Protein AF-A0A2E1PAE5-F1 (afdb_monomer_lite)

pLDDT: mean 83.54, std 11.17, range [57.75, 97.88]

Foldseek 3Di:
DDDVVVVVVVVVVVVVVVPPDPPDDDDPDLVVVLVVLVVVLVCCVPPVVVVVCVVVVNPDDDDDADPPDGDPVVLSNDRSPDPPSD

Radius of gyration: 25.94 Å; chains: 1; bounding box: 58×58×35 Å

Sequence (86 aa):
MKNPFIYNINLVVILSFFLQSSFSQDILDLKERASVIKEIQKD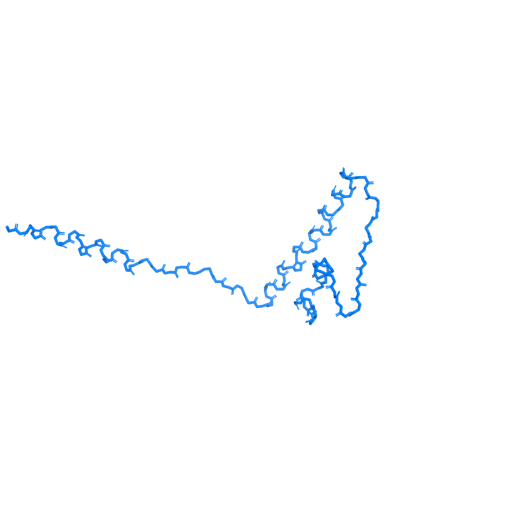RIENLLPQLMEETGIDMWIIIAREYNEDPIIKTFLPPTWLNAR

Secondary structure (DSSP, 8-state):
---HHHHHHHHHHHHHHHT----PPP---HHHHHHHHHHHHHHIIIIIHHHHHHHHT---------SSS--TTGGGTS-TTSTT--

Structure (mmCIF, N/CA/C/O backbone):
data_AF-A0A2E1PAE5-F1
#
_entry.id   AF-A0A2E1PAE5-F1
#
loop_
_atom_site.group_PDB
_atom_site.id
_atom_site.type_symbol
_atom_site.label_atom_id
_atom_site.label_alt_id
_atom_site.label_comp_id
_atom_site.label_asym_id
_atom_site.label_entity_id
_atom_site.label_seq_id
_atom_site.pdbx_PDB_ins_code
_atom_site.Cartn_x
_atom_site.Cartn_y
_atom_site.Cartn_z
_atom_site.occupancy
_atom_site.B_iso_or_equiv
_atom_site.auth_seq_id
_atom_site.auth_comp_id
_atom_site.auth_asym_id
_atom_site.auth_atom_id
_atom_site.pdbx_PDB_model_num
ATOM 1 N N . MET A 1 1 ? 37.488 46.739 -19.203 1.00 57.75 1 MET A N 1
ATOM 2 C CA . MET A 1 1 ? 38.214 45.450 -19.284 1.00 57.75 1 MET A CA 1
ATOM 3 C C . MET A 1 1 ? 37.538 44.476 -18.330 1.00 57.75 1 MET A C 1
ATOM 5 O O . MET A 1 1 ? 37.431 44.802 -17.156 1.00 57.75 1 MET A O 1
ATOM 9 N N . LYS A 1 2 ? 36.980 43.357 -18.813 1.00 60.81 2 LYS A N 1
ATOM 10 C CA . LYS A 1 2 ? 36.318 42.380 -17.930 1.00 60.81 2 LYS A CA 1
ATOM 11 C C . LYS A 1 2 ? 37.383 41.666 -17.086 1.00 60.81 2 LYS A C 1
ATOM 13 O O . LYS A 1 2 ? 38.408 41.262 -17.624 1.00 60.81 2 LYS A O 1
ATOM 18 N N . ASN A 1 3 ? 37.161 41.570 -15.775 1.00 66.62 3 ASN A N 1
ATOM 19 C CA . ASN A 1 3 ? 38.145 41.043 -14.830 1.00 66.62 3 ASN A CA 1
ATOM 20 C C . ASN A 1 3 ? 38.305 39.515 -15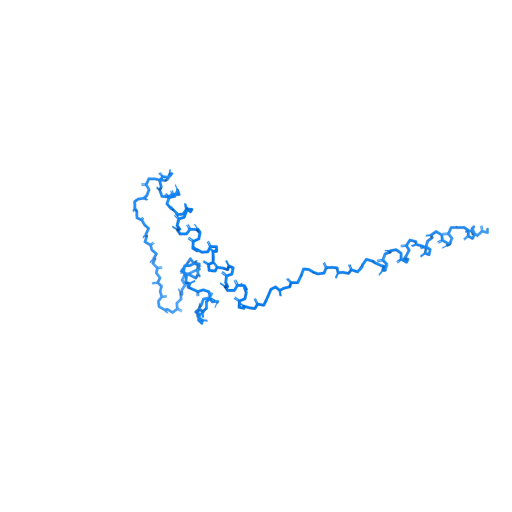.022 1.00 66.62 3 ASN A C 1
ATOM 22 O O . ASN A 1 3 ? 37.311 38.796 -14.885 1.00 66.62 3 ASN A O 1
ATOM 26 N N . PRO A 1 4 ? 39.511 38.999 -15.332 1.00 71.56 4 PRO A N 1
ATOM 27 C CA . PRO A 1 4 ? 39.743 37.573 -15.588 1.00 71.56 4 PRO A CA 1
ATOM 28 C C . PRO A 1 4 ? 39.386 36.673 -14.394 1.00 71.56 4 PRO A C 1
ATOM 30 O O . PRO A 1 4 ? 38.988 35.527 -14.594 1.00 71.56 4 PRO A O 1
ATOM 33 N N . PHE A 1 5 ? 39.416 37.196 -13.161 1.00 73.19 5 PHE A N 1
ATOM 34 C CA . PHE A 1 5 ? 38.972 36.460 -11.971 1.00 73.19 5 PHE A CA 1
ATOM 35 C C . PHE A 1 5 ? 37.487 36.074 -12.021 1.00 73.19 5 PHE A C 1
ATOM 37 O O . PHE A 1 5 ? 37.114 34.992 -11.570 1.00 73.19 5 PHE A O 1
ATOM 44 N N . ILE A 1 6 ? 36.643 36.916 -12.623 1.00 77.00 6 ILE A N 1
ATOM 45 C CA . ILE A 1 6 ? 35.198 36.669 -12.735 1.00 77.00 6 ILE A CA 1
ATOM 46 C C . ILE A 1 6 ? 34.926 35.513 -13.705 1.00 77.00 6 ILE A C 1
ATOM 48 O O . ILE A 1 6 ? 34.007 34.727 -13.488 1.00 77.00 6 ILE A O 1
ATOM 52 N N . TYR A 1 7 ? 35.733 35.360 -14.757 1.00 79.31 7 TYR A N 1
ATOM 53 C CA . TYR A 1 7 ? 35.591 34.251 -15.703 1.00 79.31 7 TYR A CA 1
ATOM 54 C C . TYR A 1 7 ? 35.930 32.904 -15.071 1.00 79.31 7 TYR A C 1
ATOM 56 O O . TYR A 1 7 ? 35.189 31.946 -15.269 1.00 79.31 7 TYR A O 1
ATOM 64 N N . ASN A 1 8 ? 36.985 32.850 -14.257 1.00 80.56 8 ASN A N 1
ATOM 65 C CA . ASN A 1 8 ? 37.357 31.636 -13.533 1.00 80.56 8 ASN A CA 1
ATOM 66 C C . ASN A 1 8 ? 36.283 31.233 -12.513 1.00 80.56 8 ASN A C 1
ATOM 68 O O . ASN A 1 8 ? 35.949 30.057 -12.419 1.00 80.56 8 ASN A O 1
ATOM 72 N N . ILE A 1 9 ? 35.677 32.203 -11.815 1.00 84.62 9 ILE A N 1
ATOM 73 C CA . ILE A 1 9 ? 34.545 31.942 -10.913 1.00 84.62 9 ILE A CA 1
ATOM 74 C C . ILE A 1 9 ? 33.350 31.357 -11.679 1.00 84.62 9 ILE A C 1
ATOM 76 O O . ILE A 1 9 ? 32.795 30.343 -11.268 1.00 84.62 9 ILE A O 1
ATOM 80 N N . ASN A 1 10 ? 32.982 31.950 -12.821 1.00 83.62 10 ASN A N 1
ATOM 81 C CA . ASN A 1 10 ? 31.855 31.470 -13.623 1.00 83.62 10 ASN A CA 1
ATOM 82 C C . ASN A 1 10 ? 32.124 30.071 -14.189 1.00 83.62 10 ASN A C 1
ATOM 84 O O . ASN A 1 10 ? 31.228 29.235 -14.203 1.00 83.62 10 ASN A O 1
ATOM 88 N N . LEU A 1 11 ? 33.363 29.795 -14.602 1.00 82.81 11 LEU A N 1
ATOM 89 C CA . LEU A 1 11 ? 33.781 28.483 -15.090 1.00 82.81 11 LEU A CA 1
ATOM 90 C C . LEU A 1 11 ? 33.653 27.408 -14.002 1.00 82.81 11 LEU A C 1
ATOM 92 O O . LEU A 1 11 ? 33.119 26.333 -14.263 1.00 82.81 11 LEU A O 1
ATOM 96 N N . VAL A 1 12 ? 34.096 27.710 -12.778 1.00 86.94 12 VAL A N 1
ATOM 97 C CA . VAL A 1 12 ? 33.987 26.795 -11.632 1.00 86.94 12 VAL A CA 1
ATOM 98 C C . VAL A 1 12 ? 32.524 26.543 -11.266 1.00 86.94 12 VAL A C 1
ATOM 100 O O . VAL A 1 12 ? 32.145 25.400 -11.011 1.00 86.94 12 VAL A O 1
ATOM 103 N N . VAL A 1 13 ? 31.682 27.579 -11.288 1.00 85.50 13 VAL A N 1
ATOM 104 C CA . VAL A 1 13 ? 30.237 27.451 -11.033 1.00 85.50 13 VAL A CA 1
ATOM 105 C C . VAL A 1 13 ? 29.558 26.576 -12.091 1.00 85.50 13 VAL A C 1
ATOM 107 O O . VAL A 1 13 ? 28.802 25.674 -11.737 1.00 85.50 13 VAL A O 1
ATOM 110 N N . ILE A 1 14 ? 29.868 26.778 -13.375 1.00 83.69 14 ILE A N 1
ATOM 111 C CA . ILE A 1 14 ? 29.334 25.961 -14.475 1.00 83.69 14 ILE A CA 1
ATOM 112 C C . ILE A 1 14 ? 29.772 24.500 -14.321 1.00 83.69 14 ILE A C 1
ATOM 114 O O . ILE A 1 14 ? 28.939 23.601 -14.398 1.00 83.69 14 ILE A O 1
ATOM 118 N N . LEU A 1 15 ? 31.052 24.252 -14.034 1.00 81.19 15 LEU A N 1
ATOM 119 C CA . LEU A 1 15 ? 31.579 22.898 -13.851 1.00 81.19 15 LEU A CA 1
ATOM 120 C C . LEU A 1 15 ? 30.922 22.180 -12.662 1.00 81.19 15 LEU A C 1
ATOM 122 O O . LEU A 1 15 ? 30.600 20.999 -12.749 1.00 81.19 15 LEU A O 1
ATOM 126 N N . SER A 1 16 ? 30.659 22.911 -11.577 1.00 79.69 16 SER A N 1
ATOM 127 C CA . SER A 1 16 ? 29.976 22.385 -10.389 1.00 79.69 16 SER A CA 1
ATOM 128 C C . SER A 1 16 ? 28.528 21.980 -10.684 1.00 79.69 16 SER A C 1
ATOM 130 O O . SER A 1 16 ? 28.023 21.026 -10.099 1.00 79.69 16 SER A O 1
ATOM 132 N N . PHE A 1 17 ? 27.867 22.670 -11.618 1.00 74.50 17 PHE A N 1
ATOM 133 C CA . PHE A 1 17 ? 26.518 22.330 -12.071 1.00 74.50 17 PHE A CA 1
ATOM 134 C C . PHE A 1 17 ? 26.502 21.066 -12.946 1.00 74.50 17 PHE A C 1
ATOM 136 O O . PHE A 1 17 ? 25.595 20.249 -12.827 1.00 74.50 17 PHE A O 1
ATOM 143 N N . PHE A 1 18 ? 27.536 20.857 -13.767 1.00 72.81 18 PHE A N 1
ATOM 144 C CA . PHE A 1 18 ? 27.695 19.640 -14.577 1.00 72.81 18 PHE A CA 1
ATOM 145 C C . PHE A 1 18 ? 28.036 18.389 -13.753 1.00 72.81 18 PHE A C 1
ATOM 147 O O . PHE A 1 18 ? 27.745 17.278 -14.187 1.00 72.81 18 PHE A O 1
ATOM 154 N N . LEU A 1 19 ? 28.629 18.552 -12.566 1.00 69.50 19 LEU A N 1
ATOM 155 C CA . LEU A 1 19 ? 28.987 17.444 -11.671 1.00 69.50 19 LEU A CA 1
ATOM 156 C C . LEU A 1 19 ? 27.829 16.956 -10.790 1.00 69.50 19 LEU A C 1
ATOM 158 O O . LEU A 1 19 ? 28.004 15.996 -10.036 1.00 69.50 19 LEU A O 1
ATOM 162 N N . GLN A 1 20 ? 26.643 17.563 -10.895 1.00 70.56 20 GLN A N 1
ATOM 163 C CA . GLN A 1 20 ? 25.431 17.027 -10.279 1.00 70.56 20 GLN A CA 1
ATOM 164 C C . GLN A 1 20 ? 24.981 15.787 -11.055 1.00 70.56 20 GLN A C 1
ATOM 166 O O . GLN A 1 20 ? 24.078 15.818 -11.887 1.00 70.56 20 GLN A O 1
ATOM 171 N N . SER A 1 21 ? 25.667 14.678 -10.796 1.00 65.25 21 SER A N 1
ATOM 172 C CA . SER A 1 21 ? 25.269 13.355 -11.256 1.00 65.25 21 SER A CA 1
ATOM 173 C C . SER A 1 21 ? 23.833 13.114 -10.799 1.00 65.25 21 SER A C 1
ATOM 17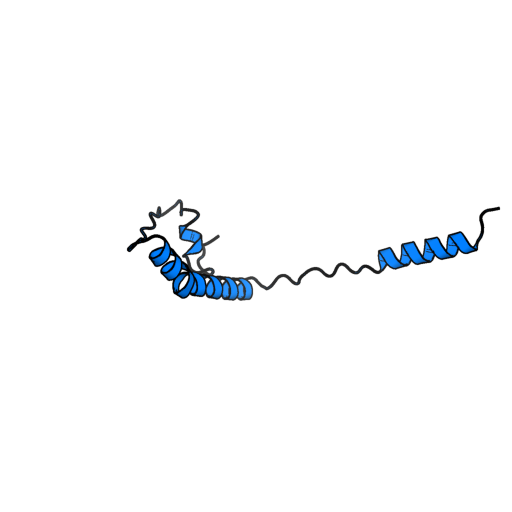5 O O . SER A 1 21 ? 23.524 13.242 -9.613 1.00 65.25 21 SER A O 1
ATOM 177 N N . SER A 1 22 ? 22.943 12.813 -11.741 1.00 65.62 22 SER A N 1
ATOM 178 C CA . SER A 1 22 ? 21.559 12.456 -11.447 1.00 65.62 22 SER A CA 1
ATOM 179 C C . SER A 1 22 ? 21.543 11.118 -10.710 1.00 65.62 22 SER A C 1
ATOM 181 O O . SER A 1 22 ? 21.486 10.061 -11.333 1.00 65.62 22 SER A O 1
ATOM 183 N N . PHE A 1 23 ? 21.625 11.154 -9.380 1.00 64.94 23 PHE A N 1
ATOM 184 C CA . PHE A 1 23 ? 21.306 10.009 -8.535 1.00 64.94 23 PHE A CA 1
ATOM 185 C C . PHE A 1 23 ? 19.808 9.727 -8.688 1.00 64.94 23 PHE A C 1
ATOM 187 O O . PHE A 1 23 ? 18.979 10.258 -7.951 1.00 64.94 23 PHE A O 1
ATOM 194 N N . SER A 1 24 ? 19.448 8.943 -9.703 1.00 70.62 24 SER A N 1
ATOM 195 C CA . SER A 1 24 ? 18.119 8.349 -9.768 1.00 70.62 24 SER A CA 1
ATOM 196 C C . SER A 1 24 ? 18.014 7.307 -8.662 1.00 70.62 24 SER A C 1
ATOM 198 O O . SER A 1 24 ? 18.969 6.585 -8.389 1.00 70.62 24 SER A O 1
ATOM 200 N N . GLN A 1 25 ? 16.846 7.217 -8.032 1.00 74.25 25 GLN A N 1
ATOM 201 C CA . GLN A 1 25 ? 16.516 6.064 -7.203 1.00 74.25 25 GLN A CA 1
ATOM 202 C C . GLN A 1 25 ? 16.516 4.823 -8.100 1.00 74.25 25 GLN A C 1
ATOM 204 O O . GLN A 1 25 ? 15.891 4.841 -9.167 1.00 74.25 25 GLN A O 1
ATOM 209 N N . ASP A 1 26 ? 17.212 3.768 -7.681 1.00 81.50 26 ASP A N 1
ATOM 210 C CA . ASP A 1 26 ? 17.165 2.495 -8.389 1.00 81.50 26 ASP A CA 1
ATOM 211 C C . ASP A 1 26 ? 15.772 1.881 -8.241 1.00 81.50 26 ASP A C 1
ATOM 213 O O . ASP A 1 26 ? 15.279 1.596 -7.147 1.00 81.50 26 ASP A O 1
ATOM 217 N N . ILE A 1 27 ? 15.111 1.743 -9.392 1.00 86.88 27 ILE A N 1
ATOM 218 C CA . ILE A 1 27 ? 13.828 1.072 -9.564 1.00 86.88 27 ILE A CA 1
ATOM 219 C C . ILE A 1 27 ? 13.958 -0.396 -9.126 1.00 86.88 27 ILE A C 1
ATOM 221 O O . ILE A 1 27 ? 14.487 -1.137 -9.948 1.00 86.88 27 ILE A O 1
ATOM 225 N N . LEU A 1 28 ? 13.477 -0.855 -7.957 1.00 91.44 28 LEU A N 1
ATOM 226 C CA . LEU A 1 28 ? 13.378 -2.303 -7.653 1.00 91.44 28 LEU A CA 1
ATOM 227 C C . LEU A 1 28 ? 12.854 -3.100 -8.857 1.00 91.44 28 LEU A C 1
ATOM 229 O O . LEU A 1 28 ? 12.024 -2.591 -9.626 1.00 91.44 28 LEU A O 1
ATOM 233 N N . ASP A 1 29 ? 13.272 -4.352 -9.018 1.00 92.44 29 ASP A N 1
ATOM 234 C CA . ASP A 1 29 ? 12.733 -5.179 -10.096 1.00 92.44 29 ASP A CA 1
ATOM 235 C C . ASP A 1 29 ? 11.235 -5.500 -9.863 1.00 92.44 29 ASP A C 1
ATOM 237 O O . ASP A 1 29 ? 10.663 -5.253 -8.796 1.00 92.44 29 ASP A O 1
ATOM 241 N N . LEU A 1 30 ? 10.536 -6.022 -10.877 1.00 91.00 30 LEU A N 1
ATOM 242 C CA . LEU A 1 30 ? 9.097 -6.296 -10.750 1.00 91.00 30 LEU A CA 1
ATOM 243 C C . LEU A 1 30 ? 8.770 -7.337 -9.662 1.00 91.00 30 LEU A C 1
ATOM 245 O O . LEU A 1 30 ? 7.686 -7.277 -9.077 1.00 91.00 30 LEU A O 1
ATOM 249 N N . LYS A 1 31 ? 9.679 -8.275 -9.384 1.00 91.19 31 LYS A N 1
ATOM 250 C CA . LYS A 1 31 ? 9.491 -9.367 -8.421 1.00 91.19 31 LYS A CA 1
ATOM 251 C C . LYS A 1 31 ? 9.704 -8.883 -6.986 1.00 91.19 31 LYS A C 1
ATOM 253 O O . LYS A 1 31 ? 8.928 -9.226 -6.091 1.00 91.19 31 LYS A O 1
ATOM 258 N N . GLU A 1 32 ? 10.711 -8.051 -6.773 1.00 94.31 32 GLU A N 1
ATOM 259 C CA . GLU A 1 32 ? 10.996 -7.370 -5.516 1.00 94.31 32 GLU A CA 1
ATOM 260 C C . GLU A 1 32 ? 9.865 -6.405 -5.174 1.00 94.31 32 GLU A C 1
ATOM 262 O O . GLU A 1 32 ? 9.328 -6.463 -4.070 1.00 94.31 32 GLU A O 1
ATOM 267 N N . ARG A 1 33 ? 9.384 -5.619 -6.148 1.00 92.75 33 ARG A N 1
ATOM 268 C CA . ARG A 1 33 ? 8.186 -4.783 -5.952 1.00 92.75 33 ARG A CA 1
ATOM 269 C C . ARG A 1 33 ? 6.968 -5.605 -5.546 1.00 92.75 33 ARG A C 1
ATOM 271 O O . ARG A 1 33 ? 6.246 -5.196 -4.643 1.00 92.75 33 ARG A O 1
ATOM 278 N N . ALA A 1 34 ? 6.728 -6.752 -6.185 1.00 93.12 34 ALA A N 1
ATOM 279 C CA . ALA A 1 34 ? 5.612 -7.622 -5.813 1.00 93.12 34 ALA A CA 1
ATOM 280 C C . ALA A 1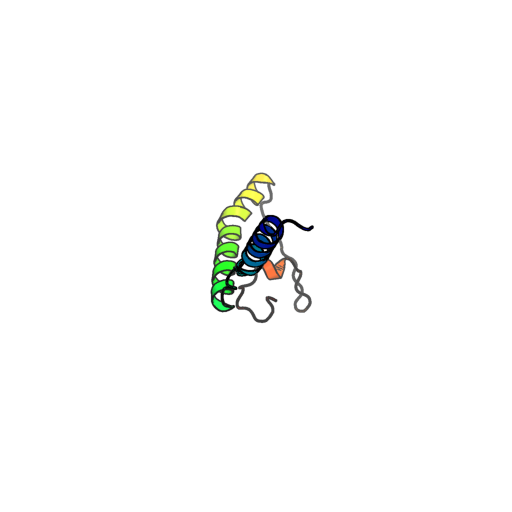 34 ? 5.754 -8.146 -4.373 1.00 93.12 34 ALA A C 1
ATOM 282 O O . ALA A 1 34 ? 4.763 -8.230 -3.652 1.00 93.12 34 ALA A O 1
ATOM 283 N N . SER A 1 35 ? 6.979 -8.443 -3.936 1.00 94.94 35 SER A N 1
ATOM 284 C CA . SER A 1 35 ? 7.263 -8.862 -2.558 1.00 94.94 35 SER A CA 1
ATOM 285 C C . SER A 1 35 ? 6.958 -7.745 -1.557 1.00 94.94 35 SER A C 1
ATOM 287 O O . SER A 1 35 ? 6.238 -7.983 -0.590 1.00 94.94 35 SER A O 1
ATOM 289 N N . VAL A 1 36 ? 7.400 -6.516 -1.843 1.00 94.94 36 VAL A N 1
ATOM 290 C CA . VAL A 1 36 ? 7.122 -5.333 -1.010 1.00 94.94 36 VAL A CA 1
ATOM 291 C C . VAL A 1 36 ? 5.621 -5.038 -0.936 1.00 94.94 36 VAL A C 1
ATOM 293 O O . VAL A 1 36 ? 5.082 -4.826 0.146 1.00 94.94 36 VAL A O 1
ATOM 296 N N . ILE A 1 37 ? 4.908 -5.073 -2.068 1.00 93.62 37 ILE A N 1
ATOM 297 C CA . ILE A 1 37 ? 3.453 -4.848 -2.089 1.00 93.62 37 ILE A CA 1
ATOM 298 C C . ILE A 1 37 ? 2.731 -5.908 -1.253 1.00 93.62 37 ILE A C 1
ATOM 300 O O . ILE A 1 37 ? 1.810 -5.573 -0.512 1.00 93.62 37 ILE A O 1
ATOM 304 N N . LYS A 1 38 ? 3.156 -7.174 -1.339 1.00 94.50 38 LYS A N 1
ATOM 305 C CA . LYS A 1 38 ? 2.577 -8.268 -0.553 1.00 94.50 38 LYS A CA 1
ATOM 306 C C . LYS A 1 38 ? 2.766 -8.045 0.948 1.00 94.50 38 LYS A C 1
ATOM 308 O O . LYS A 1 38 ? 1.841 -8.299 1.714 1.00 94.50 38 LYS A O 1
ATOM 313 N N . GLU A 1 39 ? 3.941 -7.583 1.365 1.00 96.00 39 GLU A N 1
ATOM 314 C CA . GLU A 1 39 ? 4.230 -7.276 2.769 1.00 96.00 39 GLU A CA 1
ATOM 315 C C . GLU A 1 39 ? 3.357 -6.125 3.284 1.00 96.00 39 GLU A C 1
ATOM 317 O O . GLU A 1 39 ? 2.694 -6.273 4.307 1.00 96.00 39 GLU A O 1
ATOM 322 N N . ILE A 1 40 ? 3.255 -5.031 2.523 1.00 95.88 40 ILE A N 1
ATOM 323 C CA . ILE A 1 40 ? 2.395 -3.886 2.863 1.00 95.88 40 ILE A CA 1
ATOM 324 C C . ILE A 1 40 ? 0.919 -4.299 2.922 1.00 95.88 40 ILE A C 1
ATOM 326 O O . ILE A 1 40 ? 0.188 -3.885 3.818 1.00 95.88 40 ILE A O 1
ATOM 330 N N . GLN A 1 41 ? 0.455 -5.099 1.961 1.00 95.00 41 GLN A N 1
ATOM 331 C CA . GLN A 1 41 ? -0.922 -5.592 1.934 1.00 95.00 41 GLN A CA 1
ATOM 332 C C . GLN A 1 41 ? -1.224 -6.448 3.168 1.00 95.00 41 GLN A C 1
ATOM 334 O O . GLN A 1 41 ? -2.274 -6.275 3.782 1.00 95.00 41 GLN A O 1
ATOM 339 N N . LYS A 1 42 ? -0.291 -7.325 3.557 1.00 95.25 42 LYS A N 1
ATOM 340 C CA . LYS A 1 42 ? -0.408 -8.142 4.766 1.00 95.25 42 LYS A CA 1
ATOM 341 C C . LYS A 1 42 ? -0.503 -7.270 6.018 1.00 95.25 42 LYS A C 1
ATOM 343 O O . LYS A 1 42 ? -1.442 -7.435 6.787 1.00 95.25 42 LYS A O 1
ATOM 348 N N . ASP A 1 43 ? 0.411 -6.317 6.179 1.00 97.31 43 ASP A N 1
ATOM 349 C CA . ASP A 1 43 ? 0.425 -5.396 7.320 1.00 97.31 43 ASP A CA 1
ATOM 350 C C . ASP A 1 43 ? -0.883 -4.597 7.435 1.00 97.31 43 ASP A C 1
ATOM 352 O O . ASP A 1 43 ? -1.478 -4.494 8.506 1.00 97.31 43 ASP A O 1
ATOM 356 N N . ARG A 1 44 ? -1.413 -4.113 6.307 1.00 94.56 44 ARG A N 1
ATOM 357 C CA . ARG A 1 44 ? -2.693 -3.396 6.290 1.00 94.56 44 ARG A CA 1
ATOM 358 C C . ARG A 1 44 ? -3.870 -4.261 6.730 1.00 94.56 44 ARG A C 1
ATOM 360 O O . ARG A 1 44 ? -4.761 -3.755 7.399 1.00 94.56 44 ARG A O 1
ATOM 367 N N . ILE A 1 45 ? -3.903 -5.531 6.337 1.00 92.69 45 ILE A N 1
ATOM 368 C CA . ILE A 1 45 ? -5.002 -6.441 6.688 1.00 92.69 45 ILE A CA 1
ATOM 369 C C . ILE A 1 45 ? -4.889 -6.899 8.144 1.00 92.69 45 ILE A C 1
ATOM 371 O O . ILE A 1 45 ? -5.905 -7.004 8.822 1.00 92.69 45 ILE A O 1
ATOM 375 N N . GLU A 1 46 ? -3.676 -7.171 8.623 1.00 95.94 46 GLU A N 1
ATOM 376 C CA . GLU A 1 46 ? -3.451 -7.723 9.963 1.00 95.94 46 GLU A CA 1
ATOM 377 C C . GLU A 1 46 ? -3.426 -6.652 11.061 1.00 95.94 46 GLU A C 1
ATOM 379 O O . GLU A 1 46 ? -3.824 -6.948 12.184 1.00 95.94 46 GLU A O 1
ATOM 384 N N . ASN A 1 47 ? -3.002 -5.422 10.750 1.00 97.12 47 ASN A N 1
ATOM 385 C CA . ASN A 1 47 ? -2.803 -4.369 11.750 1.00 97.12 47 ASN A CA 1
ATOM 386 C C . ASN A 1 47 ? -3.713 -3.155 11.531 1.00 97.12 47 ASN A C 1
ATOM 388 O O . ASN A 1 47 ? -4.429 -2.755 12.447 1.00 97.12 47 ASN A O 1
ATOM 392 N N . LEU A 1 48 ? -3.728 -2.578 10.324 1.00 95.44 48 LEU A N 1
ATOM 393 C CA . LEU A 1 48 ? -4.470 -1.335 10.067 1.00 95.44 48 LEU A CA 1
ATOM 394 C C . LEU A 1 48 ? -5.989 -1.548 10.033 1.00 95.44 48 LEU A C 1
ATOM 396 O O . LEU A 1 48 ? -6.735 -0.801 10.658 1.00 95.44 48 LEU A O 1
ATOM 400 N N . LEU A 1 49 ? -6.465 -2.542 9.282 1.00 93.25 49 L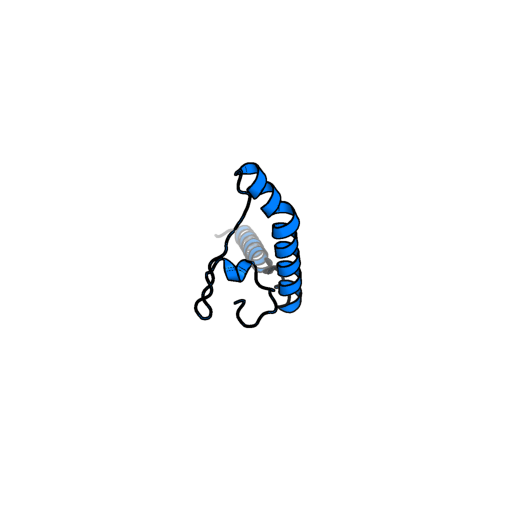EU A N 1
ATOM 401 C CA . LEU A 1 49 ? -7.895 -2.778 9.097 1.00 93.25 49 LEU A CA 1
ATOM 402 C C . LEU A 1 49 ? -8.614 -3.061 10.431 1.00 93.25 49 LEU A C 1
ATOM 404 O O . LEU A 1 49 ? -9.635 -2.417 10.662 1.00 93.25 49 LEU A O 1
ATOM 408 N N . PRO A 1 50 ? -8.096 -3.916 11.339 1.00 95.31 50 PRO A N 1
ATOM 409 C CA . PRO A 1 50 ? -8.713 -4.122 12.649 1.00 95.31 50 PRO A CA 1
ATOM 410 C C . PRO A 1 50 ? -8.812 -2.841 13.482 1.00 95.31 50 PRO A C 1
ATOM 412 O O . PRO A 1 50 ? -9.856 -2.590 14.077 1.00 95.31 50 PRO A O 1
ATOM 415 N N . GLN A 1 51 ? -7.769 -2.004 13.475 1.00 96.94 51 GLN A N 1
ATOM 416 C CA . GLN A 1 51 ? -7.779 -0.721 14.187 1.00 96.94 51 GLN A CA 1
ATOM 417 C C . GLN A 1 51 ? -8.868 0.208 13.645 1.00 96.94 51 GLN A C 1
ATOM 419 O O . GLN A 1 51 ? -9.652 0.759 14.410 1.00 96.94 51 GLN A O 1
ATOM 424 N N . LEU A 1 52 ? -8.981 0.324 12.319 1.00 95.56 52 LEU A N 1
ATOM 425 C CA . LEU A 1 52 ? -10.021 1.143 11.693 1.00 95.56 52 LEU A CA 1
ATOM 426 C C . LEU A 1 52 ? -11.431 0.603 11.966 1.00 95.56 52 LEU A C 1
ATOM 428 O O . LEU A 1 52 ? -12.362 1.384 12.157 1.00 95.56 52 LEU A O 1
ATOM 432 N N . MET A 1 53 ? -11.605 -0.720 11.982 1.00 95.69 53 MET A N 1
ATOM 433 C CA . MET A 1 53 ? -12.878 -1.360 12.328 1.00 95.69 53 MET A CA 1
ATOM 434 C C . MET A 1 53 ? -13.296 -1.031 13.766 1.00 95.69 53 MET A C 1
ATOM 436 O O . MET A 1 53 ? -14.447 -0.658 13.990 1.00 95.69 53 MET A O 1
ATOM 440 N N . GLU A 1 54 ? -12.358 -1.089 14.715 1.00 96.81 54 GLU A N 1
ATOM 441 C CA . GLU A 1 54 ? -12.589 -0.720 16.116 1.00 96.81 54 GLU A CA 1
ATOM 442 C C . GLU A 1 54 ? -12.928 0.770 16.266 1.00 96.81 54 GLU A C 1
ATOM 444 O O . GLU A 1 54 ? -13.947 1.114 16.864 1.00 96.81 54 GLU A O 1
ATOM 449 N N . GLU A 1 55 ? -12.131 1.658 15.663 1.00 97.88 55 GLU A N 1
ATOM 450 C CA . GLU A 1 55 ? -12.332 3.113 15.726 1.00 97.88 55 GLU A CA 1
ATOM 451 C C . GLU A 1 55 ? -13.684 3.557 15.151 1.00 97.88 55 GLU A C 1
ATOM 453 O O . GLU A 1 55 ? -14.277 4.533 15.615 1.00 97.88 55 GLU A O 1
ATOM 458 N N . THR A 1 56 ? -14.179 2.851 14.132 1.00 97.06 56 THR A N 1
ATOM 459 C CA . THR A 1 56 ? -15.433 3.189 13.442 1.00 97.06 56 THR A CA 1
ATOM 460 C C . THR A 1 56 ? -16.650 2.424 13.960 1.00 97.06 56 THR A C 1
ATOM 462 O O . THR A 1 56 ? -17.772 2.757 13.577 1.00 97.06 56 THR A O 1
ATOM 465 N N . GLY A 1 57 ? -16.459 1.420 14.822 1.00 97.12 57 GLY A N 1
ATOM 466 C CA . GLY A 1 57 ? -17.528 0.525 15.271 1.00 97.12 57 GLY A CA 1
ATOM 467 C C . GLY A 1 57 ? -18.120 -0.326 14.140 1.00 97.12 57 GLY A C 1
ATOM 468 O O . GLY A 1 57 ? -19.318 -0.606 14.150 1.00 97.12 57 GLY A O 1
ATOM 469 N N . ILE A 1 58 ? -17.312 -0.681 13.133 1.00 95.50 58 ILE A N 1
ATOM 470 C CA . ILE A 1 58 ? -17.729 -1.510 11.995 1.00 95.50 58 ILE A CA 1
ATOM 471 C C . ILE A 1 58 ? -17.261 -2.949 12.215 1.00 95.50 58 ILE A C 1
ATOM 473 O O . ILE A 1 58 ? -16.074 -3.245 12.120 1.00 95.50 58 ILE A O 1
ATOM 477 N N . ASP A 1 59 ? -18.207 -3.868 12.402 1.00 92.62 59 ASP A N 1
ATOM 478 C CA . ASP A 1 59 ? -17.900 -5.283 12.667 1.00 92.62 59 ASP A CA 1
ATOM 479 C C . ASP A 1 59 ? -17.615 -6.109 11.400 1.00 92.62 59 ASP A C 1
ATOM 481 O O . ASP A 1 59 ? -17.090 -7.221 11.473 1.00 92.62 59 ASP A O 1
ATOM 485 N N . MET A 1 60 ? -17.981 -5.598 10.219 1.00 91.00 60 MET A N 1
ATOM 486 C CA . MET A 1 60 ? -17.838 -6.321 8.954 1.00 91.00 60 MET A CA 1
ATOM 487 C C . MET A 1 60 ? -17.624 -5.385 7.770 1.00 91.00 60 MET A C 1
ATOM 489 O O . MET A 1 60 ? -18.299 -4.367 7.622 1.00 91.00 60 MET A O 1
ATOM 493 N N . TRP A 1 61 ? -16.737 -5.799 6.868 1.00 85.12 61 TRP A N 1
ATOM 494 C CA . TRP A 1 61 ? -16.562 -5.195 5.553 1.00 85.12 61 TRP A CA 1
ATOM 495 C C . TRP A 1 61 ? -17.057 -6.124 4.450 1.00 85.12 61 TRP A C 1
ATOM 497 O O . TRP A 1 61 ? -16.800 -7.326 4.466 1.00 85.12 61 TRP A O 1
ATOM 507 N N . ILE A 1 62 ? -17.740 -5.544 3.465 1.00 86.38 62 ILE A N 1
ATOM 508 C CA . ILE A 1 62 ? -18.192 -6.238 2.260 1.00 86.38 62 ILE A CA 1
ATOM 509 C C . ILE A 1 62 ? -17.551 -5.542 1.065 1.00 86.38 62 ILE A C 1
ATOM 511 O O . ILE A 1 62 ? -17.784 -4.357 0.834 1.00 86.38 62 ILE A O 1
ATOM 515 N N . ILE A 1 63 ? -16.764 -6.287 0.290 1.00 84.12 63 ILE A N 1
ATOM 516 C CA . ILE A 1 63 ? -16.230 -5.814 -0.988 1.00 84.12 63 ILE A CA 1
ATOM 517 C C . ILE A 1 63 ? -17.103 -6.389 -2.097 1.00 84.12 63 ILE A C 1
ATOM 519 O O . ILE A 1 63 ? -17.170 -7.603 -2.285 1.00 84.12 63 ILE A O 1
ATOM 523 N N . ILE A 1 64 ? -17.776 -5.513 -2.839 1.00 83.12 64 ILE A N 1
ATOM 524 C CA . ILE A 1 64 ? -18.610 -5.904 -3.975 1.00 83.12 64 ILE A CA 1
ATOM 525 C C . ILE A 1 64 ? -17.752 -5.810 -5.238 1.00 83.12 64 ILE A C 1
ATOM 527 O O . ILE A 1 64 ? -17.510 -4.721 -5.753 1.00 83.12 64 ILE A O 1
ATOM 531 N N . ALA A 1 65 ? -17.275 -6.952 -5.730 1.00 79.56 65 ALA A N 1
ATOM 532 C CA . ALA A 1 65 ? -16.479 -7.033 -6.953 1.00 79.56 65 ALA A CA 1
ATOM 533 C C . ALA A 1 65 ? -17.318 -7.525 -8.145 1.00 79.56 65 ALA A C 1
ATOM 535 O O . ALA A 1 65 ? -18.275 -8.282 -7.987 1.00 79.56 65 ALA A O 1
ATOM 536 N N . ARG A 1 66 ? -16.937 -7.102 -9.357 1.00 77.00 66 ARG A N 1
ATOM 537 C CA . ARG A 1 66 ? -17.480 -7.606 -10.629 1.00 77.00 66 ARG A CA 1
ATOM 538 C C . ARG A 1 66 ? -16.438 -8.488 -11.310 1.00 77.00 66 ARG A C 1
ATOM 540 O O . ARG A 1 66 ? -15.264 -8.143 -11.292 1.00 77.00 66 ARG A O 1
ATOM 547 N N . GLU A 1 67 ? -16.877 -9.550 -11.981 1.00 71.81 67 GLU A N 1
ATOM 548 C CA . GLU A 1 67 ? -16.011 -10.557 -12.625 1.00 71.81 67 GLU A CA 1
ATOM 549 C C . GLU A 1 67 ? -15.110 -10.003 -13.751 1.00 71.81 67 GLU A C 1
ATOM 551 O O . GLU A 1 67 ? -14.026 -10.526 -13.981 1.00 71.81 67 GLU A O 1
ATOM 556 N N . TYR A 1 68 ? -15.517 -8.919 -14.428 1.00 66.81 68 TYR A N 1
ATOM 557 C CA . TYR A 1 68 ? -14.797 -8.364 -15.593 1.00 66.81 68 TYR A CA 1
ATOM 558 C C . TYR A 1 68 ? -14.540 -6.851 -15.528 1.00 66.81 68 TYR A C 1
ATOM 560 O O . TYR A 1 68 ? -14.080 -6.248 -16.495 1.00 66.81 68 TYR A O 1
ATOM 568 N N . ASN A 1 69 ? -14.868 -6.214 -14.406 1.00 64.56 69 ASN A N 1
ATOM 569 C CA . ASN A 1 69 ? -14.583 -4.800 -14.168 1.00 64.56 69 ASN A CA 1
ATOM 570 C C . ASN A 1 69 ? -14.304 -4.623 -12.682 1.00 64.56 69 ASN A C 1
ATOM 572 O O . ASN A 1 69 ? -15.121 -4.069 -11.934 1.00 64.56 69 ASN A O 1
ATOM 576 N N . GLU A 1 70 ? -13.193 -5.239 -12.288 1.00 65.81 70 GLU A N 1
ATOM 577 C CA . GLU A 1 70 ? -12.691 -5.243 -10.930 1.00 65.81 70 GLU A CA 1
ATOM 578 C C . GLU A 1 70 ? -12.634 -3.812 -10.401 1.00 65.81 70 GLU A C 1
ATOM 580 O O . GLU A 1 70 ? -12.011 -2.928 -10.992 1.00 65.81 70 GLU A O 1
ATOM 585 N N . ASP A 1 71 ? -13.354 -3.586 -9.305 1.00 76.88 71 ASP A N 1
ATOM 586 C CA . ASP A 1 71 ? -13.375 -2.302 -8.624 1.00 76.88 71 ASP A CA 1
ATOM 587 C C . ASP A 1 71 ? -11.936 -1.894 -8.241 1.00 76.88 71 ASP A C 1
ATOM 589 O O . ASP A 1 71 ? -11.146 -2.751 -7.836 1.00 76.88 71 ASP A O 1
ATOM 593 N N . PRO A 1 72 ? -11.537 -0.615 -8.349 1.00 75.06 72 PRO A N 1
ATOM 594 C CA . PRO A 1 72 ? -10.197 -0.193 -7.938 1.00 75.06 72 PRO A CA 1
ATOM 595 C C . PRO A 1 72 ? -9.840 -0.628 -6.506 1.00 75.06 72 PRO A C 1
ATOM 597 O O . PRO A 1 72 ? -8.662 -0.845 -6.224 1.00 75.06 72 PRO A O 1
ATOM 600 N N . ILE A 1 73 ? -10.834 -0.817 -5.627 1.00 82.81 73 ILE A N 1
ATOM 601 C CA . ILE A 1 73 ? -10.650 -1.358 -4.280 1.00 82.81 73 ILE A CA 1
ATOM 602 C C . ILE A 1 73 ? -10.178 -2.818 -4.324 1.00 82.81 73 ILE A C 1
ATOM 604 O O . ILE A 1 73 ? -9.205 -3.139 -3.641 1.00 82.81 73 ILE A O 1
ATOM 608 N N . ILE A 1 74 ? -10.798 -3.710 -5.116 1.00 84.88 74 ILE A N 1
ATOM 609 C CA . ILE A 1 74 ? -10.457 -5.147 -5.070 1.00 84.88 74 ILE A CA 1
ATOM 610 C C . ILE A 1 74 ? -9.003 -5.390 -5.486 1.00 84.88 74 ILE A C 1
ATOM 612 O O . ILE A 1 74 ? -8.320 -6.182 -4.840 1.00 84.88 74 ILE A O 1
ATOM 616 N N . LYS A 1 75 ? -8.470 -4.615 -6.444 1.00 80.88 75 LYS A N 1
ATOM 617 C CA . LYS A 1 75 ? -7.054 -4.677 -6.855 1.00 80.88 75 LYS A CA 1
ATOM 618 C C . LYS A 1 75 ? -6.077 -4.485 -5.690 1.00 80.88 75 LYS A C 1
ATOM 620 O O . LYS A 1 75 ? -4.980 -5.031 -5.716 1.00 80.88 75 LYS A O 1
ATOM 625 N N . THR A 1 76 ? -6.474 -3.744 -4.653 1.00 84.94 76 THR A N 1
ATOM 626 C CA . THR A 1 76 ? -5.648 -3.518 -3.455 1.00 84.94 76 THR A CA 1
ATOM 627 C C . THR A 1 76 ? -5.647 -4.693 -2.474 1.00 84.94 76 THR A C 1
ATOM 629 O O . THR A 1 76 ? -4.793 -4.734 -1.590 1.00 84.94 76 THR A O 1
ATOM 632 N N . PHE A 1 77 ? -6.547 -5.665 -2.657 1.00 86.12 77 PHE A N 1
ATOM 633 C CA . PHE A 1 77 ? -6.657 -6.903 -1.876 1.00 86.12 77 PHE A CA 1
ATOM 634 C C . PHE A 1 77 ? -6.190 -8.148 -2.643 1.00 86.12 77 PHE A C 1
ATOM 636 O O . PHE A 1 77 ? -6.010 -9.207 -2.043 1.00 86.12 77 PHE A O 1
ATOM 643 N N . LEU A 1 78 ? -5.964 -8.040 -3.956 1.00 87.12 78 LEU A N 1
ATOM 644 C CA 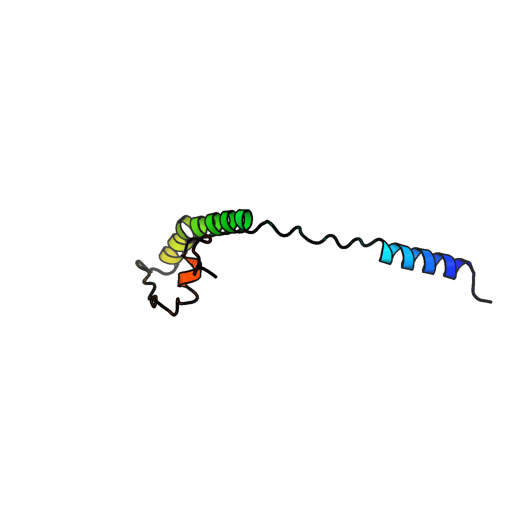. LEU A 1 78 ? -5.457 -9.150 -4.754 1.00 87.12 78 LEU A CA 1
ATOM 645 C C . LEU A 1 78 ? -3.949 -9.354 -4.570 1.00 87.12 78 LEU A C 1
ATOM 647 O O . LEU A 1 78 ? -3.210 -8.379 -4.399 1.00 87.12 78 LEU A O 1
ATOM 651 N N . PRO A 1 79 ? -3.455 -10.603 -4.668 1.00 88.62 79 PRO A N 1
ATOM 652 C CA . PRO A 1 79 ? -2.026 -10.863 -4.691 1.00 88.62 79 PRO A CA 1
ATOM 653 C C . PRO A 1 79 ? -1.338 -10.076 -5.818 1.00 88.62 79 PRO A C 1
ATOM 655 O O . PRO A 1 79 ? -1.778 -10.145 -6.968 1.00 88.62 79 PRO A O 1
ATOM 658 N N . PRO A 1 80 ? -0.203 -9.405 -5.556 1.00 87.19 80 PRO A N 1
ATOM 659 C CA . PRO A 1 80 ? 0.479 -8.568 -6.551 1.00 87.19 80 PRO A CA 1
ATOM 660 C C . PRO A 1 80 ? 1.074 -9.355 -7.728 1.00 87.19 80 PRO A C 1
ATOM 662 O O . PRO A 1 80 ? 1.569 -8.764 -8.688 1.00 87.19 80 PRO A O 1
ATOM 665 N N . THR A 1 81 ? 1.056 -10.687 -7.650 1.00 86.94 81 THR A N 1
ATOM 666 C CA . THR A 1 81 ? 1.485 -11.605 -8.708 1.00 86.94 81 THR A CA 1
ATOM 667 C C . THR A 1 81 ? 0.346 -12.052 -9.629 1.00 86.94 81 THR A C 1
ATOM 669 O O . THR A 1 81 ? 0.616 -12.757 -10.600 1.00 86.94 81 THR A O 1
ATOM 672 N N . TRP A 1 82 ? -0.914 -11.697 -9.352 1.00 83.62 82 TRP A N 1
ATOM 673 C CA . TRP A 1 82 ? -2.038 -12.040 -10.227 1.00 83.62 82 TRP A CA 1
ATOM 674 C C . TRP A 1 82 ? -2.021 -11.215 -11.515 1.00 83.62 82 TRP A C 1
ATOM 676 O O . TRP A 1 82 ? -1.796 -10.008 -11.499 1.00 83.62 82 TRP A O 1
ATOM 686 N N . LEU A 1 83 ? -2.307 -11.882 -12.636 1.00 72.31 83 LEU A N 1
ATOM 687 C CA . LEU A 1 83 ? -2.276 -11.295 -13.981 1.00 72.31 83 LEU A CA 1
ATOM 688 C C . LEU A 1 83 ? -3.215 -10.087 -14.136 1.00 72.31 83 LEU A C 1
ATOM 690 O O . LEU A 1 83 ? -2.870 -9.148 -14.844 1.00 72.31 83 LEU A O 1
ATOM 694 N N . ASN A 1 84 ? -4.350 -10.092 -13.429 1.00 67.88 84 ASN A N 1
ATOM 695 C CA . ASN A 1 84 ? -5.364 -9.033 -13.477 1.00 67.88 84 ASN A CA 1
ATOM 696 C C . ASN A 1 84 ? -5.213 -7.983 -12.359 1.00 67.88 84 ASN A C 1
ATOM 698 O O . ASN A 1 84 ? -5.997 -7.041 -12.288 1.00 67.88 84 ASN A O 1
ATOM 702 N N . ALA A 1 85 ? -4.195 -8.101 -11.495 1.00 60.75 85 ALA A N 1
ATOM 703 C CA . ALA A 1 85 ? -3.965 -7.162 -10.392 1.00 60.75 85 ALA A CA 1
ATOM 704 C C . ALA A 1 85 ? -3.339 -5.820 -10.839 1.00 60.75 85 ALA A C 1
ATOM 706 O O . ALA A 1 85 ? -2.926 -5.019 -10.000 1.00 60.75 85 ALA A O 1
ATOM 707 N N . ARG A 1 86 ? -3.240 -5.568 -12.152 1.00 59.00 86 ARG A N 1
ATOM 708 C CA . ARG A 1 86 ? -2.749 -4.319 -12.751 1.00 59.00 86 ARG A CA 1
ATOM 709 C C . ARG A 1 86 ? -3.799 -3.736 -13.682 1.00 59.00 86 ARG A C 1
ATOM 711 O O . ARG A 1 86 ? -4.236 -4.441 -14.608 1.00 59.00 86 ARG A O 1
#